Protein AF-A0A543NHH9-F1 (afdb_monomer_lite)

pLDDT: mean 73.83, std 16.44, range [34.69, 90.81]

Radius of gyration: 24.14 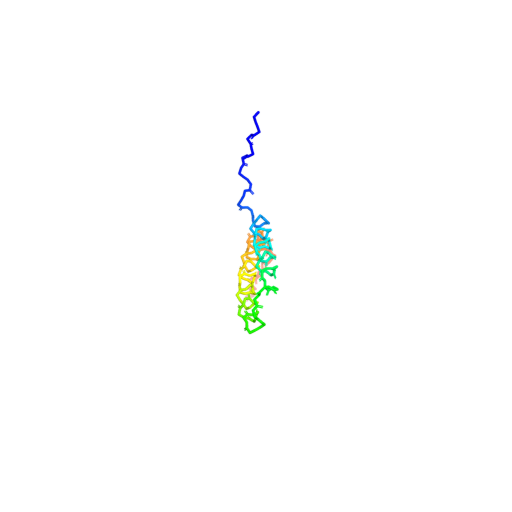Å; chains: 1; bounding box: 45×72×60 Å

Secondary structure (DSSP, 8-state):
-------TTSHHHHHHHHHHHHHHHHHHHTTS-HHHHHHHHHHHHHHHHHHHHHHHHHHHHTS----------------

Structure (mmCIF, N/CA/C/O backbone):
data_AF-A0A543NHH9-F1
#
_entry.id   AF-A0A543NHH9-F1
#
loop_
_atom_site.group_PDB
_atom_site.id
_atom_site.type_symbol
_atom_site.label_atom_id
_atom_site.label_alt_id
_atom_site.label_comp_id
_atom_site.label_asym_id
_atom_site.label_entity_id
_atom_site.label_seq_id
_atom_site.pdbx_PDB_ins_code
_atom_site.Cartn_x
_atom_site.Cartn_y
_atom_site.Cartn_z
_atom_site.occupancy
_atom_site.B_iso_or_equiv
_atom_site.auth_seq_id
_atom_site.auth_comp_id
_atom_site.auth_asym_id
_atom_site.auth_atom_id
_atom_site.pdbx_PDB_model_num
ATOM 1 N N . MET A 1 1 ? 12.673 31.067 -15.163 1.00 34.69 1 MET A N 1
ATOM 2 C CA . MET A 1 1 ? 11.469 30.219 -15.268 1.00 34.69 1 MET A CA 1
ATOM 3 C C . MET A 1 1 ? 11.946 28.777 -15.279 1.00 34.69 1 MET A C 1
ATOM 5 O O . MET A 1 1 ? 12.648 28.409 -16.209 1.00 34.69 1 MET A O 1
ATOM 9 N N . THR A 1 2 ? 11.681 28.017 -14.221 1.00 41.69 2 THR A N 1
ATOM 10 C CA . THR A 1 2 ? 12.106 26.616 -14.091 1.00 41.69 2 THR A CA 1
ATOM 11 C C . THR A 1 2 ? 11.100 25.733 -14.825 1.00 41.69 2 THR A C 1
ATOM 13 O O . THR A 1 2 ? 10.033 25.456 -14.285 1.00 41.69 2 THR A O 1
ATOM 16 N N . ASN A 1 3 ? 11.409 25.322 -16.055 1.00 48.16 3 ASN A N 1
ATOM 17 C CA . ASN A 1 3 ? 10.672 24.247 -16.715 1.00 48.16 3 ASN A CA 1
ATOM 18 C C . ASN A 1 3 ? 11.294 22.920 -16.265 1.00 48.16 3 ASN A C 1
ATOM 20 O O . ASN A 1 3 ? 12.315 22.496 -16.795 1.00 48.16 3 ASN A O 1
ATOM 24 N N . ALA A 1 4 ? 10.709 22.308 -15.235 1.00 49.78 4 ALA A N 1
ATOM 25 C CA . ALA A 1 4 ? 10.933 20.904 -14.916 1.00 49.78 4 ALA A CA 1
ATOM 26 C C . ALA A 1 4 ? 10.146 20.077 -15.940 1.00 49.78 4 ALA A C 1
ATOM 28 O O . ALA A 1 4 ? 8.945 19.858 -15.803 1.00 49.78 4 ALA A O 1
ATOM 29 N N . GLU A 1 5 ? 10.814 19.722 -17.030 1.00 47.72 5 GLU A N 1
ATOM 30 C CA . GLU A 1 5 ? 10.264 18.889 -18.090 1.00 47.72 5 GLU A CA 1
ATOM 31 C C . GLU A 1 5 ? 10.306 17.424 -17.632 1.00 47.72 5 GLU A C 1
ATOM 33 O O . GLU A 1 5 ? 11.355 16.794 -17.631 1.00 47.72 5 GLU A O 1
ATOM 38 N N . ASN A 1 6 ? 9.148 16.924 -17.190 1.00 50.53 6 ASN A N 1
ATOM 39 C CA . ASN A 1 6 ? 8.685 15.535 -17.284 1.00 50.53 6 ASN A CA 1
ATOM 40 C C . ASN A 1 6 ? 9.725 14.423 -17.017 1.00 50.53 6 ASN A C 1
ATOM 42 O O . ASN A 1 6 ? 10.222 13.799 -17.950 1.00 50.53 6 ASN A O 1
ATOM 46 N N . GLY A 1 7 ? 9.962 14.107 -15.741 1.00 47.12 7 GLY A N 1
ATOM 47 C CA . GLY A 1 7 ? 10.611 12.858 -15.298 1.00 47.12 7 GLY A CA 1
ATOM 48 C C . GLY A 1 7 ? 9.659 11.928 -14.531 1.00 47.12 7 GLY A C 1
ATOM 49 O O . GLY A 1 7 ? 10.088 11.103 -13.736 1.00 47.12 7 GLY A O 1
ATOM 50 N N . ASP A 1 8 ? 8.347 12.114 -14.693 1.00 48.06 8 ASP A N 1
ATOM 51 C CA . ASP A 1 8 ? 7.307 11.465 -13.880 1.00 48.06 8 ASP A CA 1
ATOM 52 C C . ASP A 1 8 ? 6.865 10.079 -14.393 1.00 48.06 8 ASP A C 1
ATOM 54 O O . ASP A 1 8 ? 5.835 9.564 -13.958 1.00 48.06 8 ASP A O 1
ATOM 58 N N . ALA A 1 9 ? 7.615 9.467 -15.312 1.00 53.19 9 ALA A N 1
ATOM 59 C CA . ALA A 1 9 ? 7.246 8.192 -15.935 1.00 53.19 9 ALA A CA 1
ATOM 60 C C . ALA A 1 9 ? 8.328 7.106 -15.823 1.00 53.19 9 ALA A C 1
ATOM 62 O O . ALA A 1 9 ? 8.289 6.132 -16.568 1.00 53.19 9 ALA A O 1
ATOM 63 N N . ASP A 1 10 ? 9.268 7.248 -14.891 1.00 58.94 10 ASP A N 1
ATOM 64 C CA . ASP A 1 10 ? 10.238 6.198 -14.593 1.00 58.94 10 ASP A CA 1
ATOM 65 C C . ASP A 1 10 ? 9.738 5.343 -13.419 1.00 58.94 10 ASP A C 1
ATOM 67 O O . ASP A 1 10 ? 9.256 5.865 -12.410 1.00 58.94 10 ASP A O 1
ATOM 71 N N . ALA A 1 11 ? 9.874 4.019 -13.537 1.00 62.97 11 ALA A N 1
ATOM 72 C CA . ALA A 1 11 ? 9.622 3.011 -12.497 1.00 62.97 11 ALA A CA 1
ATOM 73 C C . ALA A 1 11 ? 9.914 3.465 -11.035 1.00 62.97 11 ALA A C 1
ATOM 75 O O . ALA A 1 11 ? 9.051 3.277 -10.169 1.00 62.97 11 ALA A O 1
ATOM 76 N N . PRO A 1 12 ? 11.055 4.117 -10.715 1.00 70.12 12 PRO A N 1
ATOM 77 C CA . PRO A 1 12 ? 11.312 4.664 -9.375 1.00 70.12 12 PRO A CA 1
ATOM 78 C C . PRO A 1 12 ? 10.279 5.699 -8.888 1.00 70.12 12 PRO A C 1
ATOM 80 O O . PRO A 1 12 ? 9.911 5.689 -7.712 1.00 70.12 12 PRO A O 1
ATOM 83 N N . GLY A 1 13 ? 9.763 6.561 -9.768 1.00 80.00 13 GLY A N 1
ATOM 84 C CA . GLY A 1 13 ? 8.741 7.554 -9.424 1.00 80.00 13 GLY A CA 1
ATOM 85 C C . GLY A 1 13 ? 7.381 6.924 -9.110 1.00 80.00 13 GLY A C 1
ATOM 86 O O . GLY A 1 13 ? 6.657 7.404 -8.233 1.00 80.00 13 GLY A O 1
ATOM 87 N N . LEU A 1 14 ? 7.051 5.812 -9.771 1.00 80.75 14 LEU A N 1
ATOM 88 C CA . LEU A 1 14 ? 5.852 5.024 -9.482 1.00 80.75 14 LEU A CA 1
ATOM 89 C C . LEU A 1 14 ? 5.9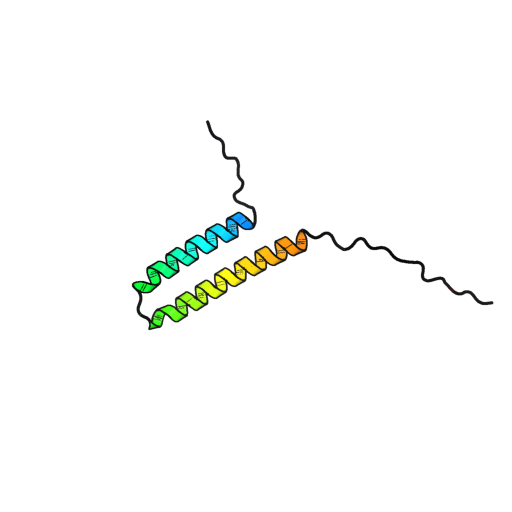61 4.341 -8.109 1.00 80.75 14 LEU A C 1
ATOM 91 O O . LEU A 1 14 ? 5.040 4.445 -7.298 1.00 80.75 14 LEU A O 1
ATOM 95 N N . ALA A 1 15 ? 7.116 3.742 -7.803 1.00 82.56 15 ALA A N 1
ATOM 96 C CA . ALA A 1 15 ? 7.375 3.098 -6.516 1.00 82.56 15 ALA A CA 1
ATOM 97 C C . ALA A 1 15 ? 7.244 4.069 -5.326 1.00 82.56 15 ALA A C 1
ATOM 99 O O . ALA A 1 15 ? 6.569 3.766 -4.338 1.00 82.56 15 ALA A O 1
ATOM 100 N N . GLU A 1 16 ? 7.843 5.262 -5.418 1.00 84.75 16 GLU A N 1
ATOM 101 C CA . GLU A 1 16 ? 7.770 6.267 -4.349 1.00 84.75 16 GLU A CA 1
ATOM 102 C C . GLU A 1 16 ? 6.352 6.799 -4.120 1.00 84.75 16 GLU A C 1
ATOM 104 O O . GLU A 1 16 ? 5.949 7.017 -2.973 1.00 84.75 16 GLU A O 1
ATOM 109 N N . ARG A 1 17 ? 5.577 7.010 -5.192 1.00 86.69 17 ARG A N 1
ATOM 110 C CA . ARG A 1 17 ? 4.183 7.470 -5.094 1.00 86.69 17 ARG A CA 1
ATOM 111 C C . ARG A 1 17 ? 3.304 6.426 -4.408 1.00 86.69 17 ARG A C 1
ATOM 113 O O . ARG A 1 17 ? 2.570 6.783 -3.485 1.00 86.69 17 ARG A O 1
ATOM 120 N N . THR A 1 18 ? 3.426 5.156 -4.792 1.00 87.69 18 THR A N 1
ATOM 121 C CA . THR A 1 18 ? 2.692 4.057 -4.149 1.00 87.69 18 THR A CA 1
ATOM 122 C C . THR A 1 18 ? 3.084 3.916 -2.681 1.00 87.69 18 THR A C 1
ATOM 124 O O . THR A 1 18 ? 2.210 3.830 -1.821 1.00 87.69 18 THR A O 1
ATOM 127 N N . LEU A 1 19 ? 4.379 3.976 -2.353 1.00 88.50 19 LEU A N 1
ATOM 128 C CA . LEU A 1 19 ? 4.835 3.882 -0.964 1.00 88.50 19 LEU A CA 1
ATOM 129 C C . LEU A 1 19 ? 4.299 5.030 -0.096 1.00 88.50 19 LEU A C 1
ATOM 131 O O . LEU A 1 19 ? 3.915 4.808 1.053 1.00 88.50 19 LEU A O 1
ATOM 135 N N . ARG A 1 20 ? 4.264 6.256 -0.632 1.00 90.81 20 ARG A N 1
ATOM 136 C CA . ARG A 1 20 ? 3.696 7.416 0.068 1.00 90.81 20 ARG A CA 1
ATOM 137 C C . ARG A 1 20 ? 2.212 7.207 0.364 1.00 90.81 20 ARG A C 1
ATOM 139 O O . ARG A 1 20 ? 1.814 7.342 1.517 1.00 90.81 20 ARG A O 1
ATOM 146 N N . SER A 1 21 ? 1.433 6.796 -0.636 1.00 87.88 21 SER A N 1
ATOM 147 C CA . SER A 1 21 ? -0.003 6.549 -0.458 1.00 87.88 21 SER A CA 1
ATOM 148 C C . SER A 1 21 ? -0.277 5.393 0.512 1.00 87.88 21 SER A C 1
ATOM 150 O O . SER A 1 21 ? -1.155 5.495 1.368 1.00 87.88 21 SER A O 1
ATOM 152 N N . ALA A 1 22 ? 0.527 4.326 0.463 1.00 88.62 22 ALA A N 1
ATOM 153 C CA . ALA A 1 22 ? 0.427 3.215 1.405 1.00 88.62 22 ALA A CA 1
ATOM 154 C C . ALA A 1 22 ? 0.668 3.663 2.857 1.00 88.62 22 ALA A C 1
ATOM 156 O O . ALA A 1 22 ? -0.067 3.266 3.759 1.00 88.62 22 ALA A O 1
ATOM 157 N N . ARG A 1 23 ? 1.661 4.533 3.092 1.00 89.62 23 ARG A N 1
ATOM 158 C CA . ARG A 1 23 ? 1.941 5.095 4.426 1.00 89.62 23 ARG A CA 1
ATOM 159 C C . ARG A 1 23 ? 0.807 5.974 4.944 1.00 89.62 23 ARG A C 1
ATOM 161 O O . ARG A 1 23 ? 0.489 5.895 6.124 1.00 89.62 23 ARG A O 1
ATOM 168 N N . GLU A 1 24 ? 0.195 6.781 4.083 1.00 90.50 24 GLU A N 1
ATOM 169 C CA . GLU A 1 24 ? -0.961 7.610 4.452 1.00 90.50 24 GLU A CA 1
ATOM 170 C C . GLU A 1 24 ? -2.156 6.743 4.871 1.00 90.50 24 GLU A C 1
ATOM 172 O O . GLU A 1 24 ? -2.775 7.000 5.902 1.00 90.50 24 GLU A O 1
ATOM 177 N N . ARG A 1 25 ? -2.434 5.662 4.131 1.00 86.19 25 ARG A N 1
ATOM 178 C CA . ARG A 1 25 ? -3.501 4.709 4.481 1.00 86.19 25 ARG A CA 1
ATOM 179 C C . ARG A 1 25 ? -3.212 3.947 5.775 1.00 86.19 25 ARG A C 1
ATOM 181 O O . ARG A 1 25 ? -4.128 3.730 6.558 1.00 86.19 25 ARG A O 1
ATOM 188 N N . LEU A 1 26 ? -1.952 3.583 6.024 1.00 87.56 26 LEU A N 1
ATOM 189 C CA . LEU A 1 26 ? -1.533 2.981 7.295 1.00 87.56 26 LEU A CA 1
ATOM 190 C C . LEU A 1 26 ? -1.694 3.944 8.475 1.00 87.56 26 LEU A C 1
ATOM 192 O O . LEU A 1 26 ? -2.108 3.514 9.543 1.00 87.56 26 LEU A O 1
ATOM 196 N N . ALA A 1 27 ? -1.413 5.235 8.291 1.00 88.38 27 ALA A N 1
ATOM 197 C CA . ALA A 1 27 ? -1.615 6.235 9.339 1.00 88.38 27 ALA A CA 1
ATOM 198 C C . ALA A 1 27 ? -3.104 6.431 9.675 1.00 88.38 27 ALA A C 1
ATOM 200 O O . ALA A 1 27 ? -3.450 6.611 10.837 1.00 88.38 27 ALA A O 1
ATOM 201 N N . ALA A 1 28 ? -3.989 6.341 8.678 1.00 85.75 28 ALA A N 1
ATOM 202 C CA . ALA A 1 28 ? -5.438 6.379 8.890 1.00 85.75 28 ALA A CA 1
ATOM 203 C C . ALA A 1 28 ? -5.991 5.097 9.547 1.00 85.75 28 ALA A C 1
ATOM 205 O O . ALA A 1 28 ? -7.116 5.089 10.041 1.00 85.75 28 ALA A O 1
ATOM 206 N N . LEU A 1 29 ? -5.210 4.010 9.565 1.00 85.75 29 LEU A N 1
ATOM 207 C CA . LEU A 1 29 ? -5.623 2.729 10.130 1.00 85.75 29 LEU A CA 1
ATOM 208 C C . LEU A 1 29 ? -5.812 2.785 11.649 1.00 85.75 29 LEU A C 1
ATOM 210 O O . LEU A 1 29 ? -6.707 2.127 12.172 1.00 85.75 29 LEU A O 1
ATOM 214 N N . ASP A 1 30 ? -5.013 3.598 12.344 1.00 81.81 30 ASP A N 1
ATOM 215 C CA . ASP A 1 30 ? -5.102 3.780 13.800 1.00 81.81 30 ASP A CA 1
ATOM 216 C C . ASP A 1 30 ? -6.458 4.359 14.244 1.00 81.81 30 ASP A C 1
ATOM 218 O O . ASP A 1 30 ? -6.862 4.187 15.394 1.00 81.81 30 ASP A O 1
ATOM 222 N N . GLU A 1 31 ? -7.192 5.006 13.333 1.00 87.31 31 GLU A N 1
ATOM 223 C CA . GLU A 1 31 ? -8.531 5.550 13.583 1.00 87.31 31 GLU A CA 1
ATOM 224 C C . GLU A 1 31 ? -9.659 4.545 13.271 1.00 87.31 31 GLU A C 1
ATOM 226 O O . GLU A 1 31 ? -10.818 4.784 13.619 1.00 87.31 31 GLU A O 1
ATOM 231 N N . LEU A 1 32 ? -9.340 3.412 12.634 1.00 84.12 32 LEU A N 1
ATOM 232 C CA . LEU A 1 32 ? -10.301 2.383 12.239 1.00 84.12 32 LEU A CA 1
ATOM 233 C C . LEU A 1 32 ? -10.435 1.271 13.296 1.00 84.12 32 LEU A C 1
ATOM 235 O O . LEU A 1 32 ? -9.488 0.977 14.031 1.00 84.12 32 LEU A O 1
ATOM 239 N N . PRO A 1 33 ? -11.586 0.575 13.345 1.00 86.62 33 PRO A N 1
ATOM 240 C CA . PRO A 1 33 ? -11.737 -0.643 14.133 1.00 86.62 33 PRO A CA 1
ATOM 241 C C . PRO A 1 33 ? -10.721 -1.711 13.714 1.00 86.62 33 PRO A C 1
ATOM 243 O O . PRO A 1 33 ? -10.501 -1.941 12.527 1.00 86.62 33 PRO A O 1
ATOM 246 N N . THR A 1 34 ? -10.174 -2.459 14.676 1.00 84.38 34 THR A N 1
ATOM 247 C CA . THR A 1 34 ? -9.210 -3.543 14.396 1.00 84.38 34 THR A CA 1
ATOM 248 C C . THR A 1 34 ? -9.766 -4.627 13.463 1.00 84.38 34 THR A C 1
ATOM 250 O O . THR A 1 34 ? -9.000 -5.279 12.757 1.00 84.38 34 THR A O 1
ATOM 253 N N . SER A 1 35 ? -11.092 -4.812 13.413 1.00 84.81 35 SER A N 1
ATOM 254 C CA . SER A 1 35 ? -11.741 -5.713 12.448 1.00 84.81 35 SER A CA 1
ATOM 255 C C . SER A 1 35 ? -11.466 -5.325 10.996 1.00 84.81 35 SER A C 1
ATOM 257 O O . SER A 1 35 ? -11.395 -6.196 10.132 1.00 84.81 35 SER A O 1
ATOM 259 N N . ASP A 1 36 ? -11.270 -4.034 10.744 1.00 85.94 36 ASP A N 1
ATOM 260 C CA . ASP A 1 36 ? -11.147 -3.470 9.404 1.00 85.94 36 ASP A CA 1
ATOM 261 C C . ASP A 1 36 ? -9.672 -3.370 8.987 1.00 85.94 36 ASP A C 1
ATOM 263 O O . ASP A 1 36 ? -9.358 -3.289 7.800 1.00 85.94 36 ASP A O 1
ATOM 267 N N . HIS A 1 37 ? -8.747 -3.474 9.951 1.00 87.94 37 HIS A N 1
ATOM 268 C CA . HIS A 1 37 ? -7.301 -3.431 9.713 1.00 87.94 37 HIS A CA 1
ATOM 269 C C . HIS A 1 37 ? -6.861 -4.518 8.735 1.00 87.94 37 HIS A C 1
ATOM 271 O O . HIS A 1 37 ? -6.089 -4.248 7.820 1.00 87.94 37 HIS A O 1
ATOM 277 N N . VAL A 1 38 ? -7.383 -5.738 8.889 1.00 88.19 38 VAL A N 1
ATOM 278 C CA . VAL A 1 38 ? -7.012 -6.884 8.042 1.00 88.19 38 VAL A CA 1
ATOM 279 C C . VAL A 1 38 ? -7.383 -6.643 6.578 1.00 88.19 38 VAL A C 1
ATOM 281 O O . VAL A 1 38 ? -6.584 -6.952 5.698 1.00 88.19 38 VAL A O 1
ATOM 284 N N . ALA A 1 39 ? -8.555 -6.059 6.313 1.00 88.88 39 ALA A N 1
ATOM 285 C CA . ALA A 1 39 ? -8.998 -5.765 4.952 1.00 88.88 39 ALA A CA 1
ATOM 286 C C . ALA A 1 39 ? -8.099 -4.715 4.281 1.00 88.88 39 ALA A C 1
ATOM 288 O O . ALA A 1 39 ? -7.684 -4.894 3.138 1.00 88.88 39 ALA A O 1
ATOM 289 N N . VAL A 1 40 ? -7.731 -3.660 5.015 1.00 86.44 40 VAL A N 1
ATOM 290 C CA . VAL A 1 40 ? -6.823 -2.626 4.500 1.00 86.44 40 VAL A CA 1
ATOM 291 C C . VAL A 1 40 ? -5.411 -3.176 4.288 1.00 86.44 40 VAL A C 1
ATOM 293 O O . VAL A 1 40 ? -4.781 -2.857 3.282 1.00 86.44 40 VAL A O 1
ATOM 296 N N . PHE A 1 41 ? -4.906 -4.024 5.190 1.00 88.38 41 PHE A N 1
ATOM 297 C CA . PHE A 1 41 ? -3.606 -4.674 5.004 1.00 88.38 41 PHE A CA 1
ATOM 298 C C . PHE A 1 41 ? -3.581 -5.578 3.766 1.00 88.38 41 PHE A C 1
ATOM 300 O O . PHE A 1 41 ? -2.594 -5.550 3.034 1.00 88.38 41 PHE A O 1
ATOM 307 N N . ASP A 1 42 ? -4.641 -6.348 3.509 1.00 90.69 42 ASP A N 1
ATOM 308 C CA . ASP A 1 42 ? -4.727 -7.221 2.330 1.00 90.69 42 ASP A CA 1
ATOM 309 C C . ASP A 1 42 ? -4.759 -6.411 1.022 1.00 90.69 42 ASP A C 1
ATOM 311 O O . ASP A 1 42 ? -4.063 -6.728 0.053 1.00 90.69 42 ASP A O 1
ATOM 315 N N . GLU A 1 43 ? -5.497 -5.300 1.008 1.00 90.50 43 GLU A N 1
ATOM 316 C CA . GLU A 1 43 ? -5.547 -4.393 -0.139 1.00 90.50 43 GLU A CA 1
ATOM 317 C C . GLU A 1 43 ? -4.201 -3.697 -0.394 1.00 90.50 43 GLU A C 1
ATOM 319 O O . GLU A 1 43 ? -3.715 -3.689 -1.528 1.00 90.50 43 GLU A O 1
ATOM 324 N N . LEU A 1 44 ? -3.540 -3.204 0.659 1.00 90.56 44 LEU A N 1
ATOM 325 C CA . LEU A 1 44 ? -2.191 -2.640 0.556 1.00 90.56 44 LEU A CA 1
ATOM 326 C C . LEU A 1 44 ? -1.175 -3.674 0.066 1.00 90.56 44 LEU A C 1
ATOM 328 O O . LEU A 1 44 ? -0.315 -3.348 -0.753 1.00 90.56 44 LEU A O 1
ATOM 332 N N . HIS A 1 45 ? -1.271 -4.921 0.536 1.00 88.00 45 HIS A N 1
ATOM 333 C CA . HIS A 1 45 ? -0.394 -5.999 0.089 1.00 88.00 45 HIS A CA 1
ATOM 334 C C . HIS A 1 45 ? -0.569 -6.245 -1.411 1.00 88.00 45 HIS A C 1
ATOM 336 O O . HIS A 1 45 ? 0.415 -6.268 -2.147 1.00 88.00 45 HIS A O 1
ATOM 342 N N . ARG A 1 46 ? -1.814 -6.368 -1.886 1.00 90.38 46 ARG A N 1
ATOM 343 C CA . ARG A 1 46 ? -2.119 -6.557 -3.311 1.00 90.38 46 ARG A CA 1
ATOM 344 C C . ARG A 1 46 ? -1.588 -5.421 -4.181 1.00 90.38 46 ARG A C 1
ATOM 346 O O . ARG A 1 46 ? -1.000 -5.693 -5.228 1.00 90.38 46 ARG A O 1
ATOM 353 N N . GLU A 1 47 ? -1.769 -4.175 -3.752 1.00 89.06 47 GLU A N 1
ATOM 354 C CA . GLU A 1 47 ? -1.287 -3.000 -4.484 1.00 89.06 47 GLU A CA 1
ATOM 355 C C . GLU A 1 47 ? 0.247 -2.986 -4.577 1.00 89.06 47 GLU A C 1
ATOM 357 O O . GLU A 1 47 ? 0.805 -2.851 -5.669 1.00 89.06 47 GLU A O 1
ATOM 362 N N . LEU A 1 48 ? 0.937 -3.209 -3.453 1.00 89.81 48 LEU A N 1
ATOM 363 C CA . LEU A 1 48 ? 2.400 -3.234 -3.402 1.00 89.81 48 LEU A CA 1
ATOM 364 C C . LEU A 1 48 ? 2.987 -4.402 -4.203 1.00 89.81 48 LEU A C 1
ATOM 366 O O . LEU A 1 48 ? 3.935 -4.197 -4.957 1.00 89.81 48 LEU A O 1
ATOM 370 N N . SER A 1 49 ? 2.418 -5.606 -4.101 1.00 90.00 49 SER A N 1
ATOM 371 C CA . SER A 1 49 ? 2.842 -6.753 -4.914 1.00 90.00 49 SER A CA 1
ATOM 372 C C . SER A 1 49 ? 2.648 -6.501 -6.409 1.00 90.00 49 SER A C 1
ATOM 374 O O . SER A 1 49 ? 3.503 -6.881 -7.207 1.00 90.00 49 SER A O 1
ATOM 376 N N . GLY A 1 50 ? 1.556 -5.834 -6.795 1.00 89.75 50 GLY A N 1
ATOM 377 C CA . GLY A 1 50 ? 1.310 -5.442 -8.182 1.00 89.75 50 GLY A CA 1
ATOM 378 C C . GLY A 1 50 ? 2.379 -4.486 -8.709 1.00 89.75 50 GLY A C 1
ATOM 379 O O . GLY A 1 50 ? 2.927 -4.714 -9.786 1.00 89.75 50 GLY A O 1
ATOM 380 N N . VAL A 1 51 ? 2.722 -3.460 -7.927 1.00 88.88 51 VAL A N 1
ATOM 381 C CA . VAL A 1 51 ? 3.779 -2.501 -8.277 1.00 88.88 51 VAL A CA 1
ATOM 382 C C . VAL A 1 51 ? 5.144 -3.174 -8.356 1.00 88.88 51 VAL A C 1
ATOM 384 O O . VAL A 1 51 ? 5.832 -3.014 -9.359 1.00 88.88 51 VAL A O 1
ATOM 387 N N . LEU A 1 5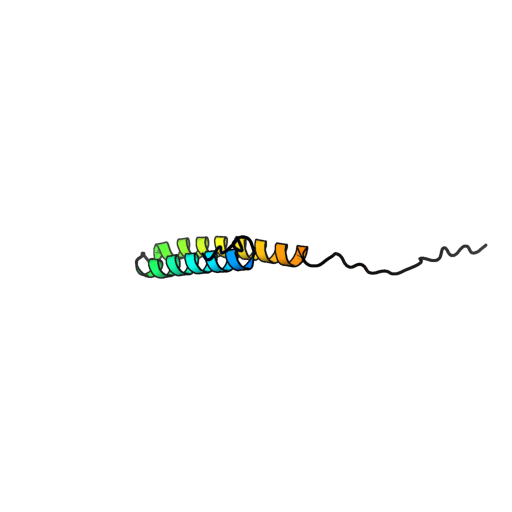2 ? 5.515 -3.988 -7.366 1.00 87.69 52 LEU A N 1
ATOM 388 C CA . LEU A 1 52 ? 6.774 -4.735 -7.388 1.00 87.69 52 LEU A CA 1
ATOM 389 C C . LEU A 1 52 ? 6.880 -5.641 -8.623 1.00 87.69 52 LEU A C 1
ATOM 391 O O . LEU A 1 52 ? 7.928 -5.672 -9.254 1.00 87.69 52 LEU A O 1
ATOM 395 N N . GLY A 1 53 ? 5.792 -6.303 -9.028 1.00 86.94 53 GLY A N 1
ATOM 396 C CA . GLY A 1 53 ? 5.771 -7.125 -10.242 1.00 86.94 53 GLY A CA 1
ATOM 397 C C . GLY A 1 53 ? 5.840 -6.333 -11.555 1.00 86.94 53 GLY A C 1
ATOM 398 O O . GLY A 1 53 ? 6.146 -6.902 -12.602 1.00 86.94 53 GLY A O 1
ATOM 399 N N . VAL A 1 54 ? 5.530 -5.034 -11.554 1.00 86.75 54 VAL A N 1
ATOM 400 C CA . VAL A 1 54 ? 5.802 -4.143 -12.698 1.00 86.75 54 VAL A CA 1
ATOM 401 C C . VAL A 1 54 ? 7.280 -3.763 -12.715 1.00 86.75 54 VAL A C 1
ATOM 403 O O . VAL A 1 54 ? 7.924 -3.924 -13.744 1.00 86.75 54 VAL A O 1
ATOM 406 N N . LEU A 1 55 ? 7.831 -3.361 -11.566 1.00 85.38 55 LEU A N 1
ATOM 407 C CA . LEU A 1 55 ? 9.243 -2.983 -11.438 1.00 85.38 55 LEU A CA 1
ATOM 408 C C . LEU A 1 55 ? 10.194 -4.137 -11.785 1.00 85.38 55 LEU A C 1
ATOM 410 O O . LEU A 1 55 ? 11.212 -3.914 -12.431 1.00 85.38 55 LEU A O 1
ATOM 414 N N . ASP A 1 56 ? 9.851 -5.361 -11.382 1.00 82.19 56 ASP A N 1
ATOM 415 C CA . ASP A 1 56 ? 10.608 -6.580 -11.688 1.00 82.19 56 ASP A CA 1
ATOM 416 C C . ASP A 1 56 ? 10.636 -6.865 -13.200 1.00 82.19 56 ASP A C 1
ATOM 418 O O . ASP A 1 56 ? 11.692 -7.104 -13.780 1.00 82.19 56 ASP A O 1
ATOM 422 N N . ARG A 1 57 ? 9.493 -6.711 -13.884 1.00 82.12 57 ARG A N 1
ATOM 423 C CA . ARG A 1 57 ? 9.409 -6.847 -15.350 1.00 82.12 57 ARG A CA 1
ATOM 424 C C . ARG A 1 57 ? 10.159 -5.744 -16.094 1.00 82.12 57 ARG A C 1
ATOM 426 O O . ARG A 1 57 ? 10.790 -6.019 -17.114 1.00 82.12 57 ARG A O 1
ATOM 433 N N . ASP A 1 58 ? 10.112 -4.510 -15.603 1.00 77.62 58 ASP A N 1
ATOM 434 C CA . ASP A 1 58 ? 10.879 -3.403 -16.184 1.00 77.62 58 ASP A CA 1
ATOM 435 C C . ASP A 1 58 ? 12.394 -3.628 -16.006 1.00 77.62 58 ASP A C 1
ATOM 437 O O . ASP A 1 58 ? 13.177 -3.345 -16.914 1.00 77.62 58 ASP A O 1
ATOM 441 N N . ALA A 1 59 ? 12.817 -4.214 -14.881 1.00 74.19 59 ALA A N 1
ATOM 442 C CA . ALA A 1 59 ? 14.209 -4.597 -14.651 1.00 74.19 59 ALA A CA 1
ATOM 443 C C . ALA A 1 59 ? 14.668 -5.747 -15.572 1.00 74.19 59 ALA A C 1
ATOM 445 O O . ALA A 1 59 ? 15.772 -5.690 -16.122 1.00 74.19 59 ALA A O 1
ATOM 446 N N . ASP A 1 60 ? 13.817 -6.753 -15.796 1.00 70.88 60 ASP A N 1
ATOM 447 C CA . ASP A 1 60 ? 14.107 -7.886 -16.687 1.00 70.88 60 ASP A CA 1
ATOM 448 C C . ASP A 1 60 ? 14.150 -7.476 -18.169 1.00 70.88 60 ASP A C 1
ATOM 450 O O . ASP A 1 60 ? 15.011 -7.930 -18.923 1.00 70.88 60 ASP A O 1
ATOM 454 N N . THR A 1 61 ? 13.271 -6.568 -18.604 1.00 64.00 61 THR A N 1
ATOM 455 C CA . THR A 1 61 ? 13.267 -6.058 -19.991 1.00 64.00 61 THR A CA 1
ATOM 456 C C . THR A 1 61 ? 14.418 -5.092 -20.297 1.00 64.00 61 THR A C 1
ATOM 458 O O . THR A 1 61 ? 14.744 -4.885 -21.467 1.00 64.00 61 THR A O 1
ATOM 461 N N . GLY A 1 62 ? 15.078 -4.549 -19.266 1.00 57.66 62 GLY A N 1
ATOM 462 C CA . GLY A 1 62 ? 16.311 -3.763 -19.376 1.00 57.66 62 GLY A CA 1
ATOM 463 C C . GLY A 1 62 ? 17.589 -4.600 -19.542 1.00 57.66 62 GLY A C 1
ATOM 464 O O . GLY A 1 62 ? 18.629 -4.060 -19.926 1.00 57.66 62 GLY A O 1
ATOM 465 N N . THR A 1 63 ? 17.527 -5.915 -19.309 1.00 51.88 63 THR A N 1
ATOM 466 C CA . THR A 1 63 ? 18.638 -6.837 -19.575 1.00 51.88 63 THR A CA 1
ATOM 467 C C . THR A 1 63 ? 18.449 -7.444 -20.962 1.00 51.88 63 THR A C 1
ATOM 469 O O . THR A 1 63 ? 17.626 -8.329 -21.179 1.00 51.88 63 THR A O 1
ATOM 472 N N . ALA A 1 64 ? 19.219 -6.937 -21.928 1.00 53.44 64 ALA A N 1
ATOM 473 C CA . ALA A 1 64 ? 19.317 -7.495 -23.272 1.00 53.44 64 ALA A CA 1
ATOM 474 C C . ALA A 1 64 ? 19.451 -9.037 -23.236 1.00 53.44 64 ALA A C 1
ATOM 476 O O . ALA A 1 64 ? 20.159 -9.560 -22.369 1.00 53.44 64 ALA A O 1
ATOM 477 N N . PRO A 1 65 ? 18.828 -9.777 -24.178 1.00 54.06 65 PRO A N 1
ATOM 478 C CA . PRO A 1 65 ? 18.983 -11.228 -24.250 1.00 54.06 65 PRO A CA 1
ATOM 479 C C . PRO A 1 65 ? 20.475 -11.585 -24.327 1.00 54.06 65 PRO A C 1
ATOM 481 O O . PRO A 1 65 ? 21.229 -10.840 -24.964 1.00 54.06 65 PRO A O 1
ATOM 484 N N . PRO A 1 66 ? 20.934 -12.698 -23.719 1.00 56.38 66 PRO A N 1
ATOM 485 C CA . PRO A 1 66 ? 22.332 -13.090 -23.795 1.00 56.38 66 PRO A CA 1
ATOM 486 C C . PRO A 1 66 ? 22.716 -13.323 -25.256 1.00 56.38 66 PRO A C 1
ATOM 488 O O . PRO A 1 66 ? 22.443 -14.363 -25.853 1.00 56.38 66 PRO A O 1
ATOM 491 N N . ALA A 1 67 ? 23.395 -12.333 -25.829 1.00 64.94 67 ALA A N 1
ATOM 492 C CA . ALA A 1 67 ? 24.256 -12.511 -26.975 1.00 64.94 67 ALA A CA 1
ATOM 493 C C . ALA A 1 67 ? 25.461 -13.349 -26.517 1.00 64.94 67 ALA A C 1
ATOM 495 O O . ALA A 1 67 ? 26.504 -12.828 -26.136 1.00 64.94 67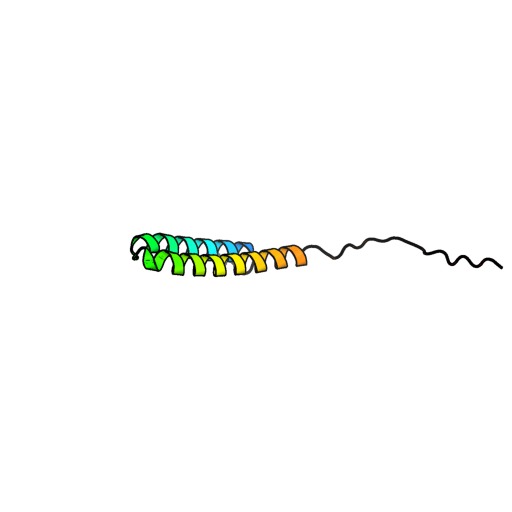 ALA A O 1
ATOM 496 N N . GLY A 1 68 ? 25.291 -14.668 -26.518 1.00 53.53 68 GLY A N 1
ATOM 497 C CA . GLY A 1 68 ? 26.361 -15.654 -26.403 1.00 53.53 68 GLY A CA 1
ATOM 498 C C . GLY A 1 68 ? 25.946 -16.868 -27.232 1.00 53.53 68 GLY A C 1
ATOM 499 O O . GLY A 1 68 ? 25.015 -17.565 -26.860 1.00 53.53 68 GLY A O 1
ATOM 500 N N . SER A 1 69 ? 26.402 -17.028 -28.475 1.00 62.31 69 SER A N 1
ATOM 501 C CA . SER A 1 69 ? 27.767 -17.389 -28.890 1.00 62.31 69 SER A CA 1
ATOM 502 C C . SER A 1 69 ? 28.196 -18.774 -28.400 1.00 62.31 69 SER A C 1
ATOM 504 O O . SER A 1 69 ? 28.526 -18.950 -27.232 1.00 62.31 69 SER A O 1
ATOM 506 N N . GLY A 1 70 ? 28.305 -19.705 -29.354 1.00 50.09 70 GLY A N 1
ATOM 507 C CA . GLY A 1 70 ? 29.005 -20.987 -29.237 1.00 50.09 70 GLY A CA 1
ATOM 508 C C . GLY A 1 70 ? 28.102 -22.144 -29.660 1.00 50.09 70 GLY A C 1
ATOM 509 O O . GLY A 1 70 ? 27.048 -22.347 -29.084 1.00 50.09 70 GLY A O 1
ATOM 510 N N . GLY A 1 71 ? 28.397 -22.950 -30.667 1.00 49.34 71 GLY A N 1
ATOM 511 C CA . GLY A 1 71 ? 29.547 -23.076 -31.543 1.00 49.34 71 GLY A CA 1
ATOM 512 C C . GLY A 1 71 ? 29.293 -24.337 -32.373 1.00 49.34 71 GLY A C 1
ATOM 513 O O . GLY A 1 71 ? 28.754 -25.308 -31.856 1.00 49.34 71 GLY A O 1
ATOM 514 N N . VAL A 1 72 ? 29.599 -24.272 -33.667 1.00 60.59 72 VAL A N 1
ATOM 515 C CA . VAL A 1 72 ? 29.912 -25.399 -34.563 1.00 60.59 72 VAL A CA 1
ATOM 516 C C . VAL A 1 72 ? 29.617 -26.814 -34.024 1.00 60.59 72 VAL A C 1
ATOM 518 O O . VAL A 1 72 ? 30.475 -27.458 -33.427 1.00 60.59 72 VAL A O 1
ATOM 521 N N . SER A 1 73 ? 28.426 -27.346 -34.307 1.00 60.25 73 SER A N 1
ATOM 522 C CA . SER A 1 73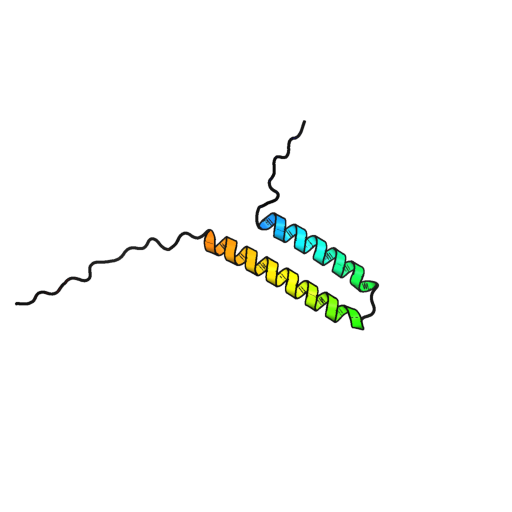 ? 28.247 -28.801 -34.327 1.00 60.25 73 SER A CA 1
ATOM 523 C C . SER A 1 73 ? 28.837 -29.284 -35.651 1.00 60.25 73 SER A C 1
ATOM 525 O O . SER A 1 73 ? 28.259 -29.074 -36.720 1.00 60.25 73 SER A O 1
ATOM 527 N N . GLY A 1 74 ? 30.076 -29.778 -35.578 1.00 57.03 74 GLY A N 1
ATOM 528 C CA . GLY A 1 74 ? 30.763 -30.418 -36.691 1.00 57.03 74 GLY A CA 1
ATOM 529 C C . GLY A 1 74 ? 29.904 -31.559 -37.218 1.00 57.03 74 GLY A C 1
ATOM 530 O O . GLY A 1 74 ? 29.460 -32.412 -36.462 1.00 57.03 74 GLY A O 1
ATOM 531 N N . ASN A 1 75 ? 29.622 -31.532 -38.515 1.00 61.66 75 ASN A N 1
ATOM 532 C CA . ASN A 1 75 ? 28.993 -32.646 -39.194 1.00 61.66 75 ASN A CA 1
ATOM 533 C C . ASN A 1 75 ? 30.093 -33.669 -39.492 1.00 61.66 75 ASN A C 1
ATOM 535 O O . ASN 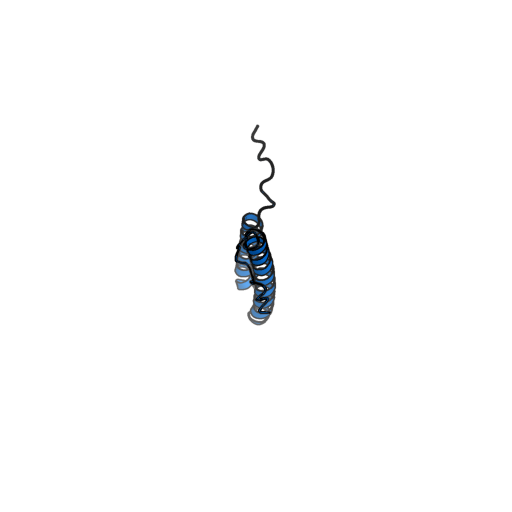A 1 75 ? 30.837 -33.519 -40.465 1.00 61.66 75 ASN A O 1
ATOM 539 N N . ASP A 1 76 ? 30.214 -34.664 -38.619 1.00 63.84 76 ASP A N 1
ATOM 540 C CA . ASP A 1 76 ? 31.097 -35.819 -38.755 1.00 63.84 76 ASP A CA 1
ATOM 541 C C . ASP A 1 76 ? 30.654 -36.632 -39.982 1.00 63.84 76 ASP A C 1
ATOM 543 O O . ASP A 1 76 ? 29.816 -37.527 -39.909 1.00 63.84 76 ASP A O 1
ATOM 547 N N . ASN A 1 77 ? 31.176 -36.286 -41.159 1.00 57.88 77 ASN A N 1
ATOM 548 C CA . ASN A 1 77 ? 30.959 -37.057 -42.378 1.00 57.88 77 ASN A CA 1
ATOM 549 C C . ASN A 1 77 ? 32.104 -38.067 -42.522 1.00 57.88 77 ASN A C 1
ATOM 551 O O . ASN A 1 77 ? 33.089 -37.819 -43.217 1.00 57.88 77 ASN A O 1
ATOM 555 N N . GLY A 1 78 ? 32.005 -39.165 -41.771 1.00 57.16 78 GLY A N 1
ATOM 556 C CA . GLY A 1 78 ? 32.857 -40.340 -41.932 1.00 57.16 78 GLY A CA 1
ATOM 557 C C . GLY A 1 78 ? 32.330 -41.218 -43.064 1.00 57.16 78 GLY A C 1
ATOM 558 O O . GLY A 1 78 ? 31.291 -41.859 -42.904 1.00 57.16 78 GLY A O 1
ATOM 559 N N . GLY A 1 79 ? 33.050 -41.232 -44.186 1.00 45.41 79 GLY A N 1
ATOM 560 C CA . GLY A 1 79 ? 32.916 -42.189 -45.287 1.00 45.41 79 GLY A CA 1
ATOM 561 C C . GLY A 1 79 ? 34.222 -42.936 -45.499 1.00 45.41 79 GLY A C 1
ATOM 562 O O . GLY A 1 79 ? 35.285 -42.302 -45.305 1.00 45.41 79 GLY A O 1
#

Organism: NCBI:txid405555

Sequence (79 aa):
MTNAENGDADAPGLAERTLRSARERLAALDELPTSDHVAVFDELHRELSGVLGVLDRDADTGTAPPAGSGGVSGNDNGG

Foldseek 3Di:
DDPPPDPCPDLVNVLVVLVVVLVVLVVCCVVDDPVCNVVSVVVSVVSNVVSVVVVVVVVVVVDDDDPDDDDDPDPPPDD